Protein AF-A1SZ86-F1 (afdb_monomer)

pLDDT: mean 76.24, std 13.55, range [31.64, 93.25]

Mean predicted aligned error: 7.44 Å

Secondary structure (DSSP, 8-state):
--EEEEEEEETTTTEEEEE--GGGTT--HHHHHHHHHTS---HHHHHHHHHHHT-S-EEEEEEEESSHHHHHHHHHHHHHTTPEE--S-----------

Radius of gyration: 13.32 Å; Cα contacts (8 Å, |Δi|>4): 126; chains: 1; bounding box: 35×26×30 Å

Structure (mmCIF, N/CA/C/O backbone):
data_AF-A1SZ86-F1
#
_entry.id   AF-A1SZ86-F1
#
loop_
_atom_site.group_PDB
_atom_site.id
_atom_site.type_symbol
_atom_site.label_atom_id
_atom_site.label_alt_id
_atom_site.label_comp_id
_atom_site.label_asym_id
_atom_site.label_entity_id
_atom_site.label_seq_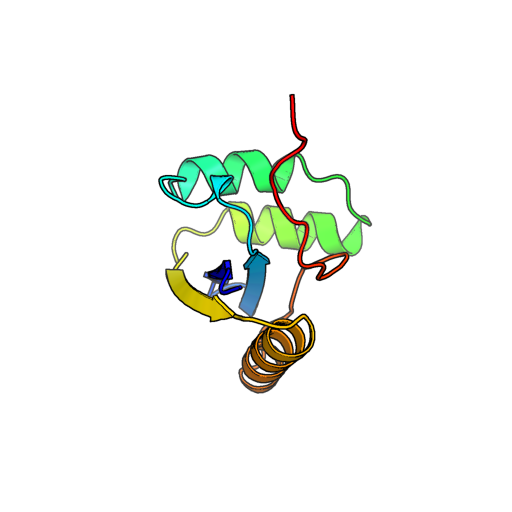id
_atom_site.pdbx_PDB_ins_code
_atom_site.Cartn_x
_atom_site.Cartn_y
_atom_site.Cartn_z
_atom_site.occupancy
_atom_site.B_iso_or_equiv
_atom_site.auth_seq_id
_atom_site.auth_comp_id
_atom_site.auth_asym_id
_atom_site.auth_atom_id
_atom_site.pdbx_PDB_model_num
ATOM 1 N N . MET A 1 1 ? 13.338 -4.975 -16.743 1.00 70.44 1 MET A N 1
ATOM 2 C CA . MET A 1 1 ? 13.848 -4.121 -15.648 1.00 70.44 1 MET A CA 1
ATOM 3 C C . MET A 1 1 ? 12.918 -4.370 -14.483 1.00 70.44 1 MET A C 1
ATOM 5 O O . MET A 1 1 ? 11.732 -4.138 -14.661 1.00 70.44 1 MET A O 1
ATOM 9 N N . GLU A 1 2 ? 13.419 -4.923 -13.381 1.00 79.94 2 GLU A N 1
ATOM 10 C CA . GLU A 1 2 ? 12.600 -5.175 -12.189 1.00 79.94 2 GLU A CA 1
ATOM 11 C C . GLU A 1 2 ? 12.535 -3.910 -11.327 1.00 79.94 2 GLU A C 1
ATOM 13 O O . GLU A 1 2 ? 13.534 -3.205 -11.170 1.00 79.94 2 GLU A O 1
ATOM 18 N N . TYR A 1 3 ? 11.364 -3.636 -10.767 1.00 79.62 3 TYR A N 1
ATOM 19 C CA . TYR A 1 3 ? 11.097 -2.557 -9.830 1.00 79.62 3 TYR A CA 1
ATOM 20 C C . TYR A 1 3 ? 10.685 -3.174 -8.501 1.00 79.62 3 TYR A C 1
ATOM 22 O O . TYR A 1 3 ? 9.797 -4.026 -8.465 1.00 79.62 3 TYR A O 1
ATOM 30 N N . ASN A 1 4 ? 11.302 -2.730 -7.410 1.00 82.50 4 ASN A N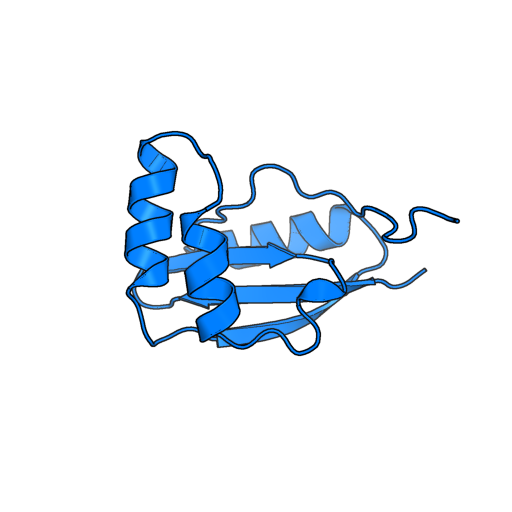 1
ATOM 31 C CA . ASN A 1 4 ? 10.810 -3.058 -6.079 1.00 82.50 4 ASN A CA 1
ATOM 32 C C . ASN A 1 4 ? 9.389 -2.497 -5.929 1.00 82.50 4 ASN A C 1
ATOM 34 O O . ASN A 1 4 ? 9.103 -1.379 -6.368 1.00 82.50 4 ASN A O 1
ATOM 38 N N . VAL A 1 5 ? 8.501 -3.287 -5.337 1.00 84.69 5 VAL A N 1
ATOM 39 C CA . VAL A 1 5 ? 7.145 -2.876 -4.980 1.00 84.69 5 VAL A CA 1
ATOM 40 C C . VAL A 1 5 ? 6.978 -2.970 -3.471 1.00 84.69 5 VAL A C 1
ATOM 42 O O . VAL A 1 5 ? 7.478 -3.896 -2.835 1.00 84.69 5 VAL A O 1
ATOM 45 N N . TRP A 1 6 ? 6.257 -2.006 -2.919 1.00 83.44 6 TRP A N 1
ATOM 46 C CA . TRP A 1 6 ? 5.853 -1.939 -1.526 1.00 83.44 6 TRP A CA 1
ATOM 47 C C . TRP A 1 6 ? 4.335 -1.914 -1.480 1.00 83.44 6 TRP A C 1
ATOM 49 O O . TRP A 1 6 ? 3.700 -1.062 -2.107 1.00 83.44 6 TRP A O 1
ATOM 59 N N . VAL A 1 7 ? 3.758 -2.844 -0.735 1.00 87.00 7 VAL A N 1
ATOM 60 C CA . VAL A 1 7 ? 2.332 -2.903 -0.449 1.00 87.00 7 VAL A CA 1
ATOM 61 C C . VAL A 1 7 ? 2.168 -2.607 1.027 1.00 87.00 7 VAL A C 1
ATOM 63 O O . VAL A 1 7 ? 2.551 -3.399 1.882 1.00 87.00 7 VAL A O 1
ATOM 66 N N . LEU A 1 8 ? 1.623 -1.437 1.323 1.00 84.38 8 LEU A N 1
ATOM 67 C CA . LEU A 1 8 ? 1.222 -1.079 2.668 1.00 84.38 8 LEU A CA 1
ATOM 68 C C . LEU A 1 8 ? -0.246 -1.439 2.858 1.00 84.38 8 LEU A C 1
ATOM 70 O O . LEU A 1 8 ? -1.076 -1.080 2.024 1.00 84.38 8 LEU A O 1
ATOM 74 N N . GLN A 1 9 ? -0.580 -2.079 3.970 1.00 87.81 9 GLN A N 1
ATOM 75 C CA . GLN A 1 9 ? -1.956 -2.448 4.290 1.00 87.81 9 GLN A CA 1
ATOM 76 C C . GLN A 1 9 ? -2.256 -2.270 5.782 1.00 87.81 9 GLN A C 1
ATOM 78 O O . GLN A 1 9 ? -1.383 -2.481 6.625 1.00 87.81 9 GLN A O 1
ATOM 83 N N . SER A 1 10 ? -3.501 -1.910 6.091 1.00 87.44 10 SER A N 1
ATOM 84 C CA . SER A 1 10 ? -4.059 -1.915 7.449 1.00 87.44 10 SER A CA 1
ATOM 85 C C . SER A 1 10 ? -5.209 -2.916 7.499 1.00 87.44 10 SER A C 1
ATOM 87 O O . SER A 1 10 ? -6.129 -2.876 6.675 1.00 87.44 10 SER A O 1
ATOM 89 N N . ALA A 1 11 ? -5.143 -3.858 8.440 1.00 87.38 11 ALA A N 1
ATOM 90 C CA . ALA A 1 11 ? -6.172 -4.878 8.611 1.00 87.38 11 ALA A CA 1
ATOM 91 C C . ALA A 1 11 ? -7.466 -4.293 9.199 1.00 87.38 11 ALA A C 1
ATOM 93 O O . ALA A 1 11 ? -8.546 -4.810 8.902 1.00 87.38 11 ALA A O 1
ATOM 94 N N . THR A 1 12 ? -7.343 -3.218 9.978 1.00 87.62 12 THR A N 1
ATOM 95 C CA . THR A 1 12 ? -8.419 -2.523 10.688 1.00 87.62 12 THR A CA 1
ATOM 96 C C . THR A 1 12 ? -9.290 -1.726 9.728 1.00 87.62 12 THR A C 1
ATOM 98 O O . THR A 1 12 ? -10.502 -1.914 9.700 1.00 87.62 12 THR A O 1
ATOM 101 N N . THR A 1 13 ? -8.689 -0.888 8.879 1.00 86.00 13 THR A N 1
ATOM 102 C CA . THR A 1 13 ? -9.440 -0.113 7.875 1.00 86.00 13 THR A CA 1
ATOM 103 C C . THR A 1 13 ? -9.730 -0.910 6.609 1.00 86.00 13 THR A C 1
ATOM 105 O O . THR A 1 13 ? -10.479 -0.439 5.757 1.00 86.00 13 THR A O 1
ATOM 108 N N . LYS A 1 14 ? -9.135 -2.103 6.457 1.00 89.88 14 LYS A N 1
ATOM 109 C CA . LYS A 1 14 ? -9.179 -2.897 5.219 1.00 89.88 14 LYS A CA 1
ATOM 110 C C . LYS A 1 14 ? -8.766 -2.058 4.009 1.00 89.88 14 LYS A C 1
ATOM 112 O O . LYS A 1 14 ? -9.366 -2.146 2.943 1.00 89.88 14 LYS A O 1
ATOM 117 N N . THR A 1 15 ? -7.732 -1.235 4.153 1.00 87.12 15 THR A N 1
ATOM 118 C CA . THR A 1 15 ? -7.202 -0.402 3.065 1.00 87.12 15 THR A CA 1
ATOM 119 C C . THR A 1 15 ? -5.778 -0.804 2.718 1.00 87.12 15 THR A C 1
ATOM 121 O O . THR A 1 15 ? -5.027 -1.291 3.566 1.00 87.12 15 THR A O 1
ATOM 124 N N . CYS A 1 16 ? -5.397 -0.618 1.455 1.00 87.88 16 CYS A N 1
ATOM 125 C CA . CYS A 1 16 ? -4.030 -0.836 1.011 1.00 87.88 16 CYS A CA 1
ATOM 126 C C . CYS A 1 16 ? -3.548 0.229 0.020 1.00 87.88 16 CYS A C 1
ATOM 128 O O . CYS A 1 16 ? -4.328 0.862 -0.701 1.00 87.88 16 CYS A O 1
ATOM 130 N N . PHE A 1 17 ? -2.231 0.388 -0.036 1.00 84.56 17 PHE A N 1
ATOM 131 C CA . PHE A 1 17 ? -1.528 1.289 -0.929 1.00 84.56 17 PHE A CA 1
ATOM 132 C C . PHE A 1 17 ? -0.327 0.580 -1.556 1.00 84.56 17 PHE A C 1
ATOM 134 O O . PHE A 1 17 ? 0.512 0.031 -0.849 1.00 84.56 17 PHE A O 1
ATOM 141 N N . ILE A 1 18 ? -0.242 0.604 -2.883 1.00 86.31 18 ILE A N 1
ATOM 142 C CA . ILE A 1 18 ? 0.801 -0.078 -3.660 1.00 86.31 18 ILE A CA 1
ATOM 143 C C . ILE A 1 18 ? 1.728 0.968 -4.279 1.00 86.31 18 ILE A C 1
ATOM 145 O O . ILE A 1 18 ? 1.268 1.897 -4.939 1.00 86.31 18 ILE A O 1
ATOM 149 N N . SER A 1 19 ? 3.035 0.843 -4.104 1.00 79.81 19 SER A N 1
ATOM 150 C CA . SER A 1 19 ? 4.012 1.795 -4.639 1.00 79.81 19 SER A CA 1
ATOM 151 C C . SER A 1 19 ? 5.210 1.075 -5.225 1.00 79.81 19 SER A C 1
ATOM 153 O O . SER A 1 19 ? 5.612 0.043 -4.709 1.00 79.81 19 SER A O 1
ATOM 155 N N . THR A 1 20 ? 5.817 1.644 -6.263 1.00 76.56 20 THR A N 1
ATOM 156 C CA . THR A 1 20 ? 7.098 1.178 -6.825 1.00 76.56 20 THR A CA 1
ATOM 157 C C . THR A 1 20 ? 8.212 2.212 -6.679 1.00 76.56 20 THR A C 1
ATOM 159 O O . THR A 1 20 ? 9.216 2.165 -7.389 1.00 76.56 20 THR A O 1
ATOM 162 N N . HIS A 1 21 ? 8.019 3.215 -5.819 1.00 65.06 21 HIS A N 1
ATOM 163 C CA . HIS A 1 21 ? 8.995 4.281 -5.618 1.00 65.06 21 HIS A CA 1
ATOM 164 C C . HIS A 1 21 ? 10.065 3.888 -4.594 1.00 65.06 21 HIS A C 1
ATOM 166 O O . HIS A 1 21 ? 9.745 3.544 -3.462 1.00 65.06 21 HIS A O 1
ATOM 172 N N . VAL A 1 22 ? 11.335 4.072 -4.975 1.00 54.31 22 VAL A N 1
ATOM 173 C CA . VAL A 1 22 ? 12.535 3.862 -4.137 1.00 54.31 22 VAL A CA 1
ATOM 174 C C . VAL A 1 22 ? 12.481 4.646 -2.821 1.00 54.31 22 VAL A C 1
ATOM 176 O O . VAL A 1 22 ? 13.070 4.241 -1.833 1.00 54.31 22 VAL A O 1
ATOM 179 N N . SER A 1 23 ? 11.718 5.741 -2.764 1.00 54.34 23 SER A N 1
ATOM 180 C CA . SER A 1 23 ? 11.533 6.551 -1.554 1.00 54.34 23 SER A CA 1
ATOM 181 C C . SER A 1 23 ? 10.829 5.824 -0.401 1.00 54.34 23 SER A C 1
ATOM 183 O O . SER A 1 23 ? 10.783 6.367 0.695 1.00 54.34 23 SER A O 1
ATOM 185 N N . PHE A 1 24 ? 10.277 4.627 -0.633 1.00 57.66 24 PHE A N 1
ATOM 186 C CA . PHE A 1 24 ? 9.766 3.751 0.426 1.00 57.66 24 PHE A CA 1
ATOM 187 C C . PHE A 1 24 ? 10.843 2.831 1.020 1.00 57.66 24 PHE A C 1
ATOM 189 O O . PHE A 1 24 ? 10.661 2.295 2.112 1.00 57.66 24 PHE A O 1
ATOM 196 N N . GLU A 1 25 ? 11.980 2.671 0.342 1.00 50.44 25 GLU A N 1
ATOM 197 C CA . GLU A 1 25 ? 13.144 1.959 0.857 1.00 50.44 25 GLU A CA 1
ATOM 198 C C . GLU A 1 25 ? 13.755 2.777 2.006 1.00 50.44 25 GLU A C 1
ATOM 200 O O . GLU A 1 25 ? 14.345 3.834 1.797 1.00 50.44 25 GLU A O 1
ATOM 205 N N . GLY A 1 26 ? 13.525 2.338 3.246 1.00 56.25 26 GLY A N 1
ATOM 206 C CA . GLY A 1 26 ? 13.913 3.075 4.456 1.00 56.25 26 GLY A CA 1
ATOM 207 C C . GLY A 1 26 ? 12.859 4.054 4.994 1.00 56.25 26 GLY A C 1
ATOM 208 O O . GLY A 1 26 ? 13.103 4.705 6.011 1.00 56.25 26 GLY A O 1
ATOM 209 N N . MET A 1 27 ? 11.675 4.148 4.377 1.00 63.66 27 MET A N 1
ATOM 210 C CA . MET A 1 27 ? 10.565 4.933 4.927 1.00 63.66 27 MET A CA 1
ATOM 211 C C . MET A 1 27 ? 9.946 4.192 6.114 1.00 63.66 27 MET A C 1
ATOM 213 O O . MET A 1 27 ? 9.479 3.061 5.992 1.00 63.66 27 MET A O 1
ATOM 217 N N . THR A 1 28 ? 9.930 4.829 7.282 1.00 69.00 28 THR A N 1
ATOM 218 C CA . THR A 1 28 ? 9.263 4.273 8.464 1.00 69.00 28 THR A CA 1
ATOM 219 C C . THR A 1 28 ? 7.743 4.395 8.327 1.00 69.00 28 THR A C 1
ATOM 221 O O . THR A 1 28 ? 7.249 5.299 7.648 1.00 69.00 28 THR A O 1
ATOM 224 N N . ILE A 1 29 ? 6.982 3.543 9.029 1.00 70.56 29 ILE A N 1
ATOM 225 C CA . ILE A 1 29 ? 5.512 3.671 9.146 1.00 70.56 29 ILE A CA 1
ATOM 226 C C . ILE A 1 29 ? 5.132 5.114 9.528 1.00 70.56 29 ILE A C 1
ATOM 228 O O . ILE A 1 29 ? 4.202 5.684 8.965 1.00 70.56 29 ILE A O 1
ATOM 232 N N . ALA A 1 30 ? 5.895 5.742 10.430 1.00 71.38 30 ALA A N 1
ATOM 233 C CA . ALA A 1 30 ? 5.690 7.127 10.851 1.00 71.38 30 ALA A CA 1
ATOM 234 C C . ALA A 1 30 ? 5.893 8.148 9.716 1.00 71.38 30 ALA A C 1
ATOM 236 O O . ALA A 1 30 ? 5.078 9.056 9.554 1.00 71.38 30 ALA A O 1
ATOM 237 N N . GLY A 1 31 ? 6.948 7.992 8.906 1.00 72.62 31 GLY A N 1
ATOM 238 C CA . GLY A 1 31 ? 7.179 8.844 7.736 1.00 72.62 31 GLY A CA 1
ATOM 239 C C . GLY A 1 31 ? 6.046 8.725 6.722 1.00 72.62 31 GLY A C 1
ATOM 240 O O . GLY A 1 31 ? 5.540 9.730 6.230 1.00 72.62 31 GLY A O 1
ATOM 241 N N . PHE A 1 32 ? 5.578 7.501 6.483 1.00 71.38 32 PHE A N 1
ATOM 242 C CA . PHE A 1 32 ? 4.445 7.259 5.604 1.00 71.38 32 PHE A CA 1
ATOM 243 C C . PHE A 1 32 ? 3.143 7.892 6.121 1.00 71.38 32 PHE A C 1
ATOM 245 O O . PHE A 1 32 ? 2.451 8.570 5.364 1.00 71.38 32 PHE A O 1
ATOM 252 N N . LYS A 1 33 ? 2.813 7.705 7.406 1.00 72.00 33 LYS A N 1
ATOM 253 C CA . LYS A 1 33 ? 1.621 8.297 8.043 1.00 72.00 33 LYS A CA 1
ATOM 254 C C . LYS A 1 33 ? 1.597 9.820 7.937 1.00 72.00 33 LYS A C 1
ATOM 256 O O . LYS A 1 33 ? 0.534 10.408 7.768 1.00 72.00 33 LYS A O 1
ATOM 261 N N . ARG A 1 34 ? 2.760 10.462 8.033 1.00 73.00 34 ARG A N 1
ATOM 262 C CA . ARG A 1 34 ? 2.877 11.908 7.836 1.00 73.00 34 ARG A CA 1
ATOM 263 C C . ARG A 1 34 ? 2.635 12.282 6.377 1.00 73.00 34 ARG A C 1
ATOM 265 O O . ARG A 1 34 ? 1.864 13.191 6.094 1.00 73.00 34 ARG A O 1
ATOM 272 N N . ASP A 1 35 ? 3.273 11.574 5.453 1.00 72.19 35 ASP A N 1
ATOM 273 C CA . ASP A 1 35 ? 3.207 11.916 4.035 1.00 72.19 35 ASP A CA 1
ATOM 274 C C . ASP A 1 35 ? 1.815 11.642 3.443 1.00 72.19 35 ASP A C 1
ATOM 276 O O . ASP A 1 35 ? 1.317 12.463 2.674 1.00 72.19 35 ASP A O 1
ATOM 280 N N . ILE A 1 36 ? 1.134 10.561 3.838 1.00 69.50 36 ILE A N 1
ATOM 281 C CA . ILE A 1 36 ? -0.203 10.219 3.326 1.00 69.50 36 ILE A CA 1
ATOM 282 C C . ILE A 1 36 ? -1.252 11.294 3.655 1.00 69.50 36 ILE A C 1
ATOM 284 O O . ILE A 1 36 ? -2.130 11.559 2.836 1.00 69.50 36 ILE A O 1
ATOM 288 N N . GLN A 1 37 ? -1.130 11.970 4.803 1.00 67.38 37 GLN A N 1
ATOM 289 C CA . GLN A 1 37 ? -2.014 13.078 5.186 1.00 67.38 37 GLN A CA 1
ATOM 290 C C . GLN A 1 37 ? -1.876 14.282 4.245 1.00 67.38 37 GLN A C 1
ATOM 292 O O . GLN A 1 37 ? -2.831 15.028 4.049 1.00 67.38 37 GLN A O 1
ATOM 297 N N . THR A 1 38 ? -0.706 14.460 3.626 1.00 69.62 38 THR A N 1
ATOM 298 C CA . THR A 1 38 ? -0.436 15.571 2.698 1.00 69.62 38 THR A CA 1
ATOM 299 C C . THR A 1 38 ? -0.925 15.307 1.272 1.00 69.62 38 THR A C 1
ATOM 301 O O . THR A 1 38 ? -0.875 16.190 0.412 1.00 69.62 38 THR A O 1
ATOM 304 N N . TRP A 1 39 ? -1.394 14.091 0.977 1.00 72.19 39 TRP A N 1
ATOM 305 C CA . TRP A 1 39 ? -1.813 13.720 -0.368 1.00 72.19 39 TRP A CA 1
ATOM 306 C C . TRP A 1 39 ? -3.195 14.273 -0.688 1.00 72.19 39 TRP A C 1
ATOM 308 O O . TRP A 1 39 ? -4.204 13.686 -0.323 1.00 72.19 39 TRP A O 1
ATOM 318 N N . ASN A 1 40 ? -3.241 15.350 -1.471 1.00 65.31 40 ASN A N 1
ATOM 319 C CA . ASN A 1 40 ? -4.504 15.928 -1.919 1.00 65.31 40 ASN A CA 1
ATOM 320 C C . ASN A 1 40 ? -5.338 14.903 -2.724 1.00 65.31 40 ASN A C 1
ATOM 322 O O . ASN A 1 40 ? -4.930 14.430 -3.800 1.00 65.31 40 ASN A O 1
ATOM 326 N N . ARG A 1 41 ? -6.498 14.530 -2.177 1.00 70.56 41 ARG A N 1
ATOM 327 C CA . ARG A 1 41 ? -7.410 13.494 -2.679 1.00 70.56 41 ARG A CA 1
ATOM 328 C C . ARG A 1 41 ? -8.853 13.995 -2.632 1.00 70.56 41 ARG A C 1
ATOM 330 O O . ARG A 1 41 ? -9.146 15.046 -2.073 1.00 70.56 41 ARG A O 1
ATOM 337 N N . LYS A 1 42 ? -9.761 13.253 -3.275 1.00 75.12 42 LYS A N 1
ATOM 338 C CA . LYS A 1 42 ? -11.196 13.540 -3.153 1.00 75.12 42 LYS A CA 1
ATOM 339 C C . LYS A 1 42 ? -11.619 13.396 -1.677 1.00 75.12 42 LYS A C 1
ATOM 341 O O . LYS A 1 42 ? -11.016 12.571 -0.989 1.00 75.12 42 LYS A O 1
ATOM 346 N N . PRO A 1 43 ? -12.615 14.161 -1.194 1.00 74.38 43 PRO A N 1
ATOM 347 C CA . PRO A 1 43 ? -12.982 14.184 0.226 1.00 74.38 43 PRO A CA 1
ATOM 348 C C . PRO A 1 43 ? -13.267 12.799 0.829 1.00 74.38 43 PRO A C 1
ATOM 350 O O . PRO A 1 43 ? -12.766 12.488 1.903 1.00 74.38 43 PRO A O 1
ATOM 353 N N . ASP A 1 44 ? -13.964 11.937 0.085 1.00 72.50 44 ASP A N 1
ATOM 354 C CA . ASP A 1 44 ? -14.288 10.554 0.463 1.00 72.50 44 ASP A CA 1
ATOM 355 C C . ASP A 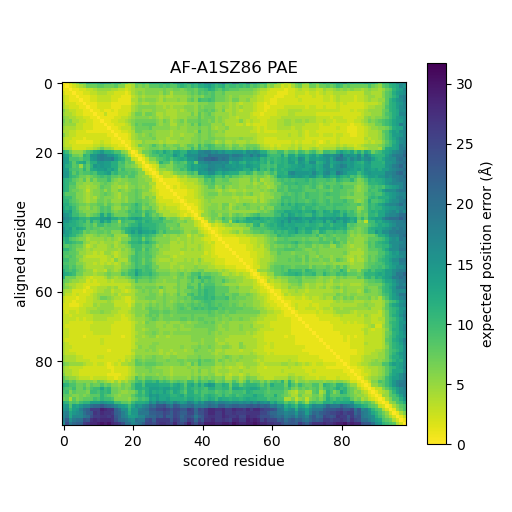1 44 ? -13.043 9.682 0.676 1.00 72.50 44 ASP A C 1
ATOM 357 O O . ASP A 1 44 ? -13.001 8.831 1.556 1.00 72.50 44 ASP A O 1
ATOM 361 N N . MET A 1 45 ? -11.995 9.911 -0.115 1.00 72.81 45 MET A N 1
ATOM 362 C CA . MET A 1 45 ? -10.720 9.214 0.033 1.00 72.81 45 MET A CA 1
ATOM 363 C C . MET A 1 45 ? -9.851 9.840 1.125 1.00 72.81 45 MET A C 1
ATOM 365 O O . MET A 1 45 ? -9.043 9.140 1.723 1.00 72.81 45 MET A O 1
ATOM 369 N N . GLN A 1 46 ? -9.980 11.142 1.388 1.00 75.19 46 GLN A N 1
ATOM 370 C CA . GLN A 1 46 ? -9.196 11.823 2.420 1.00 75.19 46 GLN A CA 1
ATOM 371 C C . GLN A 1 46 ? -9.573 11.339 3.823 1.00 75.19 46 GLN A C 1
ATOM 373 O O . GLN A 1 46 ? -8.684 11.116 4.643 1.0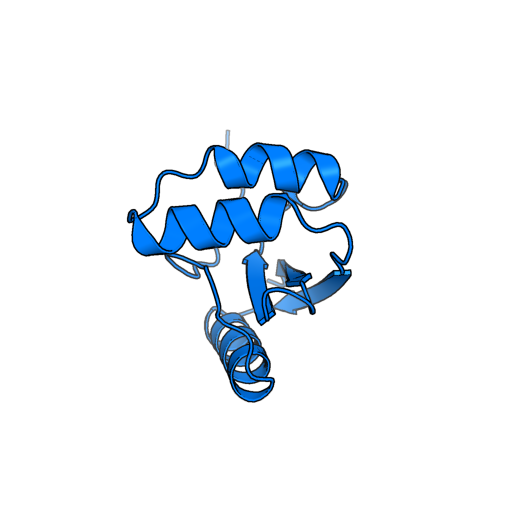0 75.19 46 GLN A O 1
ATOM 378 N N . GLU A 1 47 ? -10.864 11.130 4.089 1.00 78.56 47 GLU A N 1
ATOM 379 C CA . GLU A 1 47 ? -11.334 10.556 5.356 1.00 78.56 47 GLU A CA 1
ATOM 380 C C . GLU A 1 47 ? -10.739 9.164 5.596 1.00 78.56 47 GLU A C 1
ATOM 382 O O . GLU A 1 47 ? -10.210 8.894 6.673 1.00 78.56 47 GLU A O 1
ATOM 387 N N . GLU A 1 48 ? -10.723 8.311 4.571 1.00 75.69 48 GLU A N 1
ATOM 388 C CA . GLU A 1 48 ? -10.126 6.975 4.653 1.00 75.69 48 GLU A CA 1
ATOM 389 C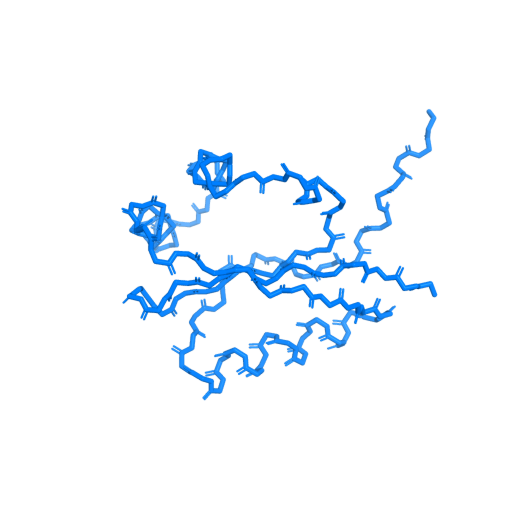 C . GLU A 1 48 ? -8.608 7.011 4.842 1.00 75.69 48 GLU A C 1
ATOM 391 O O . GLU A 1 48 ? -8.060 6.208 5.594 1.00 75.69 48 GLU A O 1
ATOM 396 N N . LEU A 1 49 ? -7.914 7.947 4.190 1.00 74.94 49 LEU A N 1
ATOM 397 C CA . LEU A 1 49 ? -6.469 8.119 4.353 1.00 74.94 49 LEU A CA 1
ATOM 398 C C . LEU A 1 49 ? -6.122 8.628 5.754 1.00 74.94 49 LEU A C 1
ATOM 400 O O . LEU A 1 49 ? -5.136 8.177 6.331 1.00 74.94 49 LEU A O 1
ATOM 404 N N . ASN A 1 50 ? -6.941 9.516 6.321 1.00 78.19 50 ASN A N 1
ATOM 405 C CA . ASN A 1 50 ? -6.792 9.978 7.698 1.00 78.19 50 ASN A CA 1
ATOM 406 C C . ASN A 1 50 ? -7.066 8.841 8.693 1.00 78.19 50 ASN A C 1
ATOM 408 O O . ASN A 1 50 ? -6.285 8.641 9.623 1.00 78.19 50 ASN A O 1
ATOM 412 N N . ALA A 1 51 ? -8.133 8.065 8.469 1.00 79.69 51 ALA A N 1
ATOM 413 C CA . ALA A 1 51 ? -8.471 6.900 9.282 1.00 79.69 51 ALA A CA 1
ATOM 414 C C . ALA A 1 51 ? -7.358 5.851 9.243 1.00 79.69 51 ALA A C 1
ATOM 416 O O . ALA A 1 51 ? -6.980 5.318 10.284 1.00 79.69 51 ALA A O 1
ATOM 417 N N . MET A 1 52 ? -6.794 5.611 8.058 1.00 76.75 52 MET A N 1
ATOM 418 C CA . MET A 1 52 ? -5.629 4.763 7.854 1.00 76.75 52 MET A CA 1
ATOM 419 C C . MET A 1 52 ? -4.430 5.334 8.620 1.00 76.75 52 MET A C 1
ATOM 421 O O . MET A 1 52 ? -3.882 4.634 9.459 1.00 76.75 52 MET A O 1
ATOM 425 N N . ALA A 1 53 ? -4.060 6.607 8.435 1.00 74.19 53 ALA A N 1
ATOM 426 C CA . ALA A 1 53 ? -2.913 7.234 9.108 1.00 74.19 53 ALA A CA 1
ATOM 427 C C . ALA A 1 53 ? -2.961 7.160 10.648 1.00 74.19 53 ALA A C 1
ATOM 429 O O . ALA A 1 53 ? -1.909 7.148 11.291 1.00 74.19 53 ALA A O 1
ATOM 430 N N . ALA A 1 54 ? -4.159 7.092 11.232 1.00 79.19 54 ALA A N 1
ATOM 431 C CA . ALA A 1 54 ? -4.368 6.945 12.669 1.00 79.19 54 ALA A CA 1
ATOM 432 C C . ALA A 1 54 ? -4.146 5.515 13.201 1.00 79.19 54 ALA A C 1
ATOM 434 O O . ALA A 1 54 ? -4.019 5.350 14.410 1.00 79.19 54 ALA A O 1
ATOM 435 N N . GLN A 1 55 ? -4.092 4.490 12.343 1.00 80.12 55 GLN A N 1
ATOM 436 C CA . GLN A 1 55 ? -3.923 3.100 12.781 1.00 80.12 55 GLN A CA 1
ATOM 437 C C . GLN A 1 55 ? -2.472 2.758 13.109 1.00 80.12 55 GLN A C 1
ATOM 439 O O . GLN A 1 55 ? -1.555 3.301 12.508 1.00 80.12 55 GLN A O 1
ATOM 444 N N . ASP A 1 56 ? -2.237 1.802 14.002 1.00 78.25 56 ASP A N 1
ATOM 445 C CA . ASP A 1 56 ? -0.892 1.287 14.313 1.00 78.25 56 ASP A CA 1
ATOM 446 C C . ASP A 1 56 ? -0.638 -0.126 13.762 1.00 78.25 56 ASP A C 1
ATOM 448 O O . ASP A 1 56 ? 0.457 -0.662 13.898 1.00 78.25 56 ASP A O 1
ATOM 452 N N . ASP A 1 57 ? -1.618 -0.716 13.075 1.00 81.94 57 ASP A N 1
ATOM 453 C CA . ASP A 1 57 ? -1.595 -2.093 12.559 1.00 81.94 57 ASP A CA 1
ATOM 454 C C . ASP A 1 57 ? -0.997 -2.222 11.146 1.00 81.94 57 ASP A C 1
ATOM 456 O O . ASP A 1 57 ? -1.282 -3.162 10.399 1.00 81.94 57 ASP A O 1
ATOM 460 N N . PHE A 1 58 ? -0.179 -1.250 10.758 1.00 78.12 58 PHE A N 1
ATOM 461 C CA . PHE A 1 58 ? 0.396 -1.189 9.429 1.00 78.12 58 PHE A CA 1
ATOM 462 C C . PHE A 1 58 ? 1.405 -2.306 9.185 1.00 78.12 58 PHE A C 1
ATOM 464 O O . PHE A 1 58 ? 2.378 -2.460 9.923 1.00 78.12 58 PHE A O 1
ATOM 471 N N . THR A 1 59 ? 1.215 -3.028 8.082 1.00 82.44 59 THR A N 1
ATOM 472 C CA . THR A 1 59 ? 2.168 -4.033 7.597 1.00 82.44 59 THR A CA 1
ATOM 473 C C . THR A 1 59 ? 2.659 -3.678 6.201 1.00 82.44 59 THR A C 1
ATOM 475 O O . THR A 1 59 ? 1.913 -3.124 5.389 1.00 82.44 59 THR A O 1
ATOM 478 N N . PHE A 1 60 ? 3.930 -3.986 5.944 1.00 79.81 60 PHE A N 1
ATOM 479 C CA . PHE A 1 60 ? 4.569 -3.825 4.645 1.00 79.81 60 PHE A CA 1
ATOM 480 C C . PHE A 1 60 ? 4.875 -5.194 4.053 1.00 79.81 60 PHE A C 1
ATOM 482 O O . PHE A 1 60 ? 5.630 -5.963 4.644 1.00 79.81 60 PHE A O 1
ATOM 489 N N . ASP A 1 61 ? 4.356 -5.442 2.859 1.00 84.38 61 ASP A N 1
ATOM 490 C CA . ASP A 1 61 ? 4.813 -6.525 2.000 1.00 84.38 61 ASP A CA 1
ATOM 491 C C . ASP A 1 61 ? 5.695 -5.932 0.898 1.00 84.38 61 ASP A C 1
ATOM 493 O O . ASP A 1 61 ? 5.334 -4.944 0.250 1.00 84.38 61 ASP A O 1
ATOM 497 N N . THR A 1 62 ? 6.871 -6.519 0.690 1.00 82.56 62 THR A N 1
ATOM 498 C CA . THR A 1 62 ? 7.781 -6.131 -0.390 1.00 82.56 62 THR A CA 1
ATOM 499 C C . THR A 1 62 ? 7.831 -7.211 -1.458 1.00 82.56 62 THR A C 1
ATOM 501 O O . THR A 1 62 ? 7.658 -8.400 -1.197 1.00 82.56 62 THR A O 1
ATOM 504 N N . GLY A 1 63 ? 8.057 -6.791 -2.695 1.00 85.88 63 GLY A N 1
ATOM 505 C CA . GLY A 1 63 ? 8.192 -7.699 -3.822 1.00 85.88 63 GLY A CA 1
ATOM 506 C C . GLY A 1 63 ? 8.901 -7.032 -4.983 1.00 85.88 63 GLY A C 1
ATOM 507 O O . GLY A 1 63 ? 9.468 -5.945 -4.850 1.00 85.88 63 GLY A O 1
ATOM 508 N N . LYS A 1 64 ? 8.821 -7.667 -6.147 1.00 87.06 64 LYS A N 1
ATOM 509 C CA . LYS A 1 64 ? 9.318 -7.106 -7.397 1.00 87.06 64 LYS A CA 1
ATOM 510 C C . LYS A 1 64 ? 8.279 -7.250 -8.493 1.00 87.06 64 LYS A C 1
ATOM 512 O O . LYS A 1 64 ? 7.576 -8.253 -8.545 1.00 87.06 64 LYS A O 1
ATOM 517 N N . VAL A 1 65 ? 8.221 -6.255 -9.365 1.00 86.56 65 VAL A N 1
ATOM 518 C CA . VAL A 1 65 ? 7.378 -6.239 -10.561 1.00 86.56 65 VAL A CA 1
ATOM 519 C C . VAL A 1 65 ? 8.202 -5.808 -11.762 1.00 86.56 65 VAL A C 1
ATOM 521 O O . VAL A 1 65 ? 9.147 -5.031 -11.634 1.00 86.56 65 VAL A O 1
ATOM 524 N N . SER A 1 66 ? 7.846 -6.286 -12.943 1.00 85.06 66 SER A N 1
ATOM 525 C CA . SER A 1 66 ? 8.464 -5.863 -14.198 1.00 85.06 66 SER A CA 1
ATOM 526 C C . SER A 1 66 ? 7.516 -5.020 -15.042 1.00 85.06 66 SER A C 1
ATOM 528 O O . SER A 1 66 ? 7.982 -4.209 -15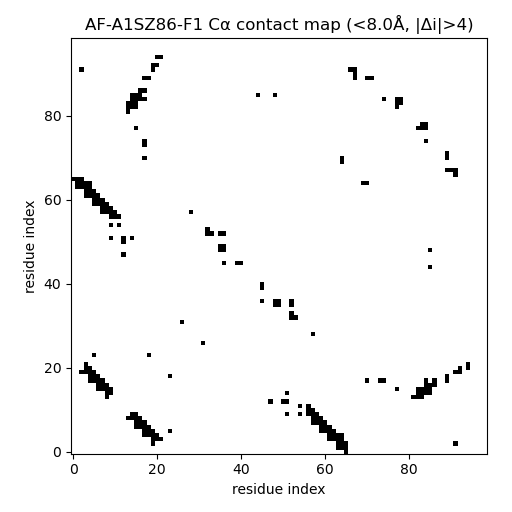.851 1.00 85.06 66 SER A O 1
ATOM 530 N N . HIS A 1 67 ? 6.203 -5.207 -14.891 1.00 84.81 67 HIS A N 1
ATOM 531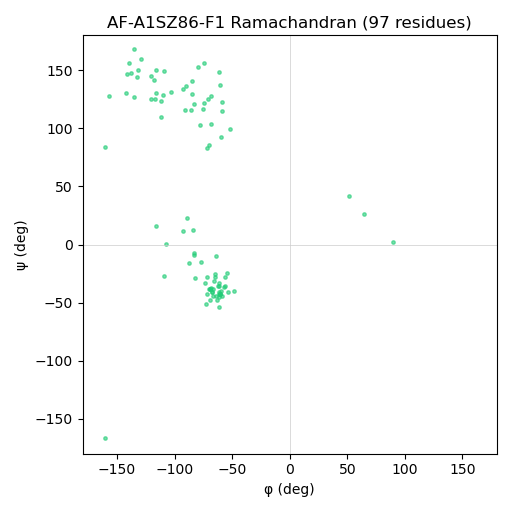 C CA . HIS A 1 67 ? 5.169 -4.622 -15.741 1.00 84.81 67 HIS A CA 1
ATOM 532 C C . HIS A 1 67 ? 4.080 -3.928 -14.916 1.00 84.81 67 HIS A C 1
ATOM 534 O O . HIS A 1 67 ? 3.936 -4.138 -13.714 1.00 84.81 67 HIS A O 1
ATOM 540 N N . VAL A 1 68 ? 3.336 -3.028 -15.567 1.00 83.06 68 VAL A N 1
ATOM 541 C CA . VAL A 1 68 ? 2.200 -2.347 -14.924 1.00 83.06 68 VAL A CA 1
ATOM 542 C C . VAL A 1 68 ? 1.096 -3.357 -14.597 1.00 83.06 68 VAL A C 1
ATOM 544 O O . VAL A 1 68 ? 0.432 -3.207 -13.576 1.00 83.06 68 VAL A O 1
ATOM 547 N N . ASP A 1 69 ? 0.957 -4.403 -15.410 1.00 87.19 69 ASP A N 1
ATOM 548 C CA . ASP A 1 69 ? -0.015 -5.477 -15.200 1.00 87.19 69 ASP A CA 1
ATOM 549 C C . ASP A 1 69 ? 0.237 -6.221 -13.884 1.00 87.19 69 ASP A C 1
ATOM 551 O O . ASP A 1 69 ? -0.702 -6.401 -13.117 1.00 87.19 69 ASP A O 1
ATOM 555 N N . ASP A 1 70 ? 1.495 -6.490 -13.521 1.00 88.44 70 ASP A N 1
ATOM 556 C CA . ASP A 1 70 ? 1.843 -7.087 -12.222 1.00 88.44 70 ASP A CA 1
ATOM 557 C C . ASP A 1 70 ? 1.313 -6.246 -11.041 1.00 88.44 70 ASP A C 1
ATOM 559 O O . ASP A 1 70 ? 0.890 -6.766 -10.009 1.00 88.44 70 ASP A O 1
ATOM 563 N N . LEU A 1 71 ? 1.304 -4.913 -11.172 1.00 87.12 71 LEU A N 1
ATOM 564 C CA . LEU A 1 71 ? 0.757 -4.028 -10.141 1.00 87.12 71 LEU A CA 1
ATOM 565 C C . LEU A 1 71 ? -0.772 -4.066 -10.093 1.00 87.12 71 LEU A C 1
ATOM 567 O O . LEU A 1 71 ? -1.354 -3.907 -9.015 1.00 87.12 71 LEU A O 1
ATOM 571 N N . HIS A 1 72 ? -1.422 -4.263 -11.240 1.00 88.19 72 HIS A N 1
ATOM 572 C CA . HIS A 1 72 ? -2.859 -4.500 -11.300 1.00 88.19 72 HIS A CA 1
ATOM 573 C C . HIS A 1 72 ? -3.221 -5.848 -10.675 1.00 88.19 72 HIS A C 1
ATOM 575 O O . HIS A 1 72 ? -4.146 -5.891 -9.870 1.00 88.19 72 HIS A O 1
ATOM 581 N N . GLU A 1 73 ? -2.437 -6.897 -10.918 1.00 91.75 73 GLU A N 1
ATOM 582 C CA . GLU A 1 73 ? -2.613 -8.201 -10.275 1.00 91.75 73 GLU A CA 1
ATOM 583 C C . GLU A 1 73 ? -2.466 -8.115 -8.751 1.00 91.75 73 GLU A C 1
ATOM 585 O O . GLU A 1 73 ? -3.280 -8.671 -8.010 1.00 91.75 73 GLU A O 1
ATOM 590 N N . ILE A 1 74 ? -1.476 -7.364 -8.249 1.00 90.56 74 ILE A N 1
ATOM 591 C CA . ILE A 1 74 ? -1.338 -7.103 -6.808 1.00 90.56 74 ILE A CA 1
ATOM 592 C C . ILE A 1 74 ? -2.575 -6.363 -6.281 1.00 90.56 74 ILE A C 1
ATOM 594 O O . ILE A 1 74 ? -3.116 -6.737 -5.239 1.00 90.56 74 ILE A O 1
ATOM 598 N N . ALA A 1 75 ? -3.056 -5.340 -6.994 1.00 90.56 75 ALA A N 1
ATOM 599 C CA . ALA A 1 75 ? -4.263 -4.613 -6.609 1.00 90.56 75 ALA A CA 1
ATOM 600 C C . ALA A 1 75 ? -5.498 -5.524 -6.572 1.00 90.56 75 ALA A C 1
ATOM 602 O O . ALA A 1 75 ? -6.276 -5.455 -5.620 1.00 90.56 75 ALA A O 1
ATOM 603 N N . ASP A 1 76 ? -5.661 -6.405 -7.554 1.00 92.50 76 ASP A N 1
ATOM 604 C CA . ASP A 1 76 ? -6.782 -7.340 -7.630 1.00 92.50 76 ASP A CA 1
ATOM 605 C C . ASP A 1 76 ? -6.711 -8.412 -6.544 1.00 92.50 76 ASP A C 1
ATOM 607 O O . ASP A 1 76 ? -7.721 -8.705 -5.907 1.00 92.50 76 ASP A O 1
ATOM 611 N N . LYS A 1 77 ? -5.513 -8.908 -6.223 1.00 92.62 77 LYS A N 1
ATOM 612 C CA . LYS A 1 77 ? -5.287 -9.804 -5.081 1.00 92.62 77 LYS A CA 1
ATOM 613 C C . LYS A 1 77 ? -5.625 -9.141 -3.744 1.00 92.62 77 LYS A C 1
ATOM 615 O O . LYS A 1 77 ? -6.110 -9.796 -2.824 1.00 92.62 77 LYS A O 1
ATOM 620 N N . MET A 1 78 ? -5.368 -7.843 -3.604 1.00 91.69 78 MET A N 1
ATOM 621 C CA . MET A 1 78 ? -5.761 -7.104 -2.404 1.00 91.69 78 MET A CA 1
ATOM 622 C C . MET A 1 78 ? -7.275 -6.901 -2.346 1.00 91.69 78 MET A C 1
ATOM 624 O O . MET A 1 78 ? -7.892 -7.157 -1.310 1.00 91.69 78 MET A O 1
ATOM 628 N N . ARG A 1 79 ? -7.902 -6.556 -3.474 1.00 91.56 79 ARG A N 1
ATOM 629 C CA . ARG A 1 79 ? -9.366 -6.465 -3.584 1.00 91.56 79 ARG A CA 1
ATOM 630 C C . ARG A 1 79 ? -10.048 -7.795 -3.283 1.00 91.56 79 ARG A C 1
ATOM 632 O O . ARG A 1 79 ? -11.041 -7.804 -2.563 1.00 91.56 79 ARG A O 1
ATOM 639 N N . SER A 1 80 ? -9.498 -8.922 -3.742 1.00 93.25 80 SER A N 1
ATOM 640 C CA . SER A 1 80 ? -10.042 -10.257 -3.453 1.00 93.25 80 SER A CA 1
ATOM 641 C C . SER A 1 80 ? -9.963 -10.613 -1.965 1.00 93.25 80 SER A C 1
ATOM 643 O O . SER A 1 80 ? -10.779 -11.380 -1.464 1.00 93.25 80 SER A O 1
ATOM 645 N N . LYS A 1 81 ? -9.019 -10.014 -1.230 1.00 91.38 81 LYS A N 1
ATOM 646 C CA . LYS A 1 81 ? -8.921 -10.081 0.237 1.00 91.38 81 LYS A CA 1
ATOM 647 C C . LYS A 1 81 ? -9.802 -9.046 0.952 1.00 91.38 81 LYS A C 1
ATOM 649 O O . LYS A 1 81 ? -9.651 -8.845 2.155 1.00 91.38 81 LYS A O 1
ATOM 654 N N . SER A 1 82 ? -10.721 -8.401 0.232 1.00 91.88 82 SER A N 1
ATOM 655 C CA . SER A 1 82 ? -11.597 -7.330 0.725 1.00 91.88 82 SER A CA 1
ATOM 656 C C . SER A 1 82 ? -10.860 -6.060 1.159 1.00 91.88 82 SER A C 1
ATOM 658 O O . SER A 1 82 ? -11.373 -5.316 1.991 1.00 91.88 82 SER A O 1
ATOM 660 N N . TYR A 1 83 ? -9.669 -5.793 0.609 1.00 90.81 83 TYR A N 1
ATOM 661 C CA . TYR A 1 83 ? -8.991 -4.517 0.820 1.00 90.81 83 TYR A CA 1
ATOM 662 C C . TYR A 1 83 ? -9.389 -3.494 -0.244 1.00 90.81 83 TYR A C 1
ATOM 664 O O . TYR A 1 83 ? -9.395 -3.774 -1.446 1.00 90.81 83 TYR A O 1
ATOM 672 N N . ARG A 1 84 ? -9.646 -2.263 0.189 1.00 87.62 84 ARG A N 1
ATOM 673 C CA . ARG A 1 84 ? -9.821 -1.107 -0.684 1.00 87.62 84 ARG A CA 1
ATOM 674 C C . ARG A 1 84 ? -8.457 -0.530 -1.066 1.00 87.62 84 ARG A C 1
ATOM 676 O O . ARG A 1 84 ? -7.680 -0.105 -0.213 1.00 87.62 84 ARG A O 1
ATOM 683 N N . VAL A 1 85 ? -8.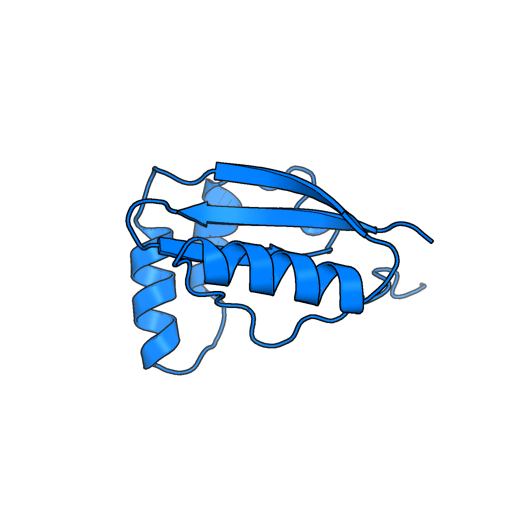174 -0.484 -2.366 1.00 87.75 85 VAL A N 1
ATOM 684 C CA . VAL A 1 85 ? -6.918 0.053 -2.917 1.00 87.75 85 VAL A CA 1
ATOM 685 C C . VAL A 1 85 ? -7.041 1.572 -3.088 1.00 87.75 85 VAL A C 1
ATOM 687 O O . VAL A 1 85 ? -7.838 2.032 -3.904 1.00 87.75 85 VAL A O 1
ATOM 690 N N . LEU A 1 86 ? -6.238 2.358 -2.362 1.00 83.19 86 LEU A N 1
ATOM 691 C CA . LEU A 1 86 ? -6.326 3.834 -2.330 1.00 83.19 86 LEU A CA 1
ATOM 692 C C . LEU A 1 86 ? -5.415 4.554 -3.352 1.00 83.19 86 LEU A C 1
ATOM 694 O O . LEU A 1 86 ? -5.200 5.772 -3.301 1.00 83.19 86 LEU A O 1
ATOM 698 N N . ASN A 1 87 ? -4.847 3.815 -4.302 1.00 79.81 87 ASN A N 1
ATOM 699 C CA . ASN A 1 87 ? -3.994 4.356 -5.357 1.00 79.81 87 ASN A CA 1
ATOM 700 C C . ASN A 1 87 ? -4.787 5.181 -6.385 1.00 79.81 87 ASN A C 1
ATOM 702 O O . ASN A 1 87 ? -5.685 4.665 -7.041 1.00 79.81 87 ASN A O 1
ATOM 706 N N . ARG A 1 88 ? -4.392 6.445 -6.619 1.00 65.12 88 ARG A N 1
ATOM 707 C CA . ARG A 1 88 ? -4.995 7.294 -7.674 1.00 65.12 88 ARG A CA 1
ATOM 708 C C . ARG A 1 88 ? -4.647 6.825 -9.087 1.00 65.12 88 ARG A C 1
ATOM 710 O O . ARG A 1 88 ? -5.460 6.949 -9.995 1.00 65.12 88 ARG A O 1
ATOM 717 N N . ARG A 1 89 ? -3.408 6.376 -9.286 1.00 67.38 89 ARG A N 1
ATOM 718 C CA . ARG A 1 89 ? -2.901 5.861 -10.560 1.00 67.38 89 ARG A CA 1
ATOM 719 C C . ARG A 1 89 ? -1.711 4.957 -10.276 1.00 67.38 89 ARG A C 1
ATOM 721 O O . ARG A 1 89 ? -0.784 5.377 -9.587 1.00 67.38 89 ARG A O 1
ATOM 728 N N . ILE A 1 90 ? -1.750 3.748 -10.813 1.00 68.31 90 ILE A N 1
ATOM 729 C CA . ILE A 1 90 ? -0.634 2.811 -10.788 1.00 68.31 90 ILE A CA 1
ATOM 730 C C . ILE A 1 90 ? 0.177 3.068 -12.058 1.00 68.31 90 ILE A C 1
ATOM 732 O O . ILE A 1 90 ? -0.342 2.961 -13.166 1.00 68.31 90 ILE A O 1
ATOM 736 N N . VAL A 1 91 ? 1.419 3.518 -11.905 1.00 66.12 91 VAL A N 1
ATOM 737 C CA . VAL A 1 91 ? 2.339 3.754 -13.023 1.00 66.12 91 VAL A CA 1
ATOM 738 C C . VAL A 1 91 ? 3.720 3.331 -12.572 1.00 66.12 91 VAL A C 1
ATOM 740 O O . VAL A 1 91 ? 4.197 3.813 -11.546 1.00 66.12 91 VAL A O 1
ATOM 743 N N . LEU A 1 92 ? 4.395 2.522 -13.382 1.00 69.19 92 LEU A N 1
ATOM 744 C CA . LEU A 1 92 ? 5.834 2.335 -13.265 1.00 69.19 92 LEU A CA 1
ATOM 745 C C . LEU A 1 92 ? 6.529 3.611 -13.743 1.00 69.19 92 LEU A C 1
ATOM 747 O O . LEU A 1 92 ? 6.912 3.746 -14.904 1.00 69.19 92 LEU A O 1
ATOM 751 N N . LYS A 1 93 ? 6.651 4.608 -12.865 1.00 58.72 93 LYS A N 1
ATOM 752 C CA . LYS A 1 93 ? 7.540 5.730 -13.152 1.00 58.72 93 LYS A CA 1
ATOM 753 C C . LYS A 1 93 ? 8.962 5.245 -12.929 1.00 58.72 93 LYS A C 1
ATOM 755 O O . LYS A 1 93 ? 9.344 4.905 -11.815 1.00 58.72 93 LYS A O 1
ATOM 760 N N . LYS A 1 94 ? 9.753 5.243 -14.000 1.00 53.06 94 LYS A N 1
ATOM 761 C CA . LYS A 1 94 ? 11.208 5.134 -13.930 1.00 53.06 94 LYS A CA 1
ATOM 762 C C . LYS A 1 94 ? 11.692 6.330 -13.101 1.00 53.06 94 LYS A C 1
ATOM 764 O O . LYS A 1 94 ? 11.825 7.429 -13.632 1.00 53.06 94 LYS A O 1
ATOM 769 N N . SER A 1 95 ? 11.850 6.153 -11.789 1.00 46.94 95 SER A N 1
ATOM 770 C CA . SER A 1 95 ? 12.451 7.164 -10.920 1.00 46.94 95 SER A CA 1
ATOM 771 C C . SER A 1 95 ? 13.926 7.223 -11.279 1.00 46.94 95 SER A C 1
ATOM 773 O O . SER A 1 95 ? 14.736 6.469 -10.767 1.00 46.94 95 SER A O 1
ATOM 775 N N . ASN A 1 96 ? 14.199 8.029 -12.292 1.00 37.12 96 ASN A N 1
ATOM 776 C CA . ASN A 1 96 ? 15.423 8.755 -12.547 1.00 37.12 96 ASN A CA 1
ATOM 777 C C . ASN A 1 96 ? 14.982 9.854 -13.511 1.00 37.12 96 ASN A C 1
ATOM 779 O O . ASN A 1 96 ? 15.077 9.702 -14.731 1.00 37.12 96 ASN A O 1
ATOM 783 N N . GLN A 1 97 ? 14.464 10.959 -12.959 1.00 31.64 97 GLN A N 1
ATOM 784 C CA . GLN A 1 97 ? 14.786 12.247 -13.565 1.00 31.64 97 GLN A CA 1
ATOM 785 C C . GLN A 1 97 ? 16.314 12.246 -13.659 1.00 31.64 97 GLN A C 1
ATOM 787 O O . GLN A 1 97 ? 17.010 12.344 -12.654 1.00 31.64 97 GLN A O 1
ATOM 792 N N . LYS A 1 98 ? 16.820 11.934 -14.854 1.00 32.19 98 LYS A N 1
ATOM 793 C CA . LYS A 1 98 ? 18.216 12.153 -15.184 1.00 32.19 98 LYS A CA 1
ATOM 794 C C . LYS A 1 98 ? 18.450 13.652 -15.012 1.00 32.19 98 LYS A C 1
ATOM 796 O O . LYS A 1 98 ? 17.749 14.403 -15.679 1.00 32.19 98 LYS A O 1
ATOM 801 N N . ILE A 1 99 ? 19.416 13.963 -14.145 1.00 37.59 99 ILE A N 1
ATOM 802 C CA . ILE A 1 99 ? 20.429 15.024 -14.268 1.00 37.59 99 ILE A CA 1
ATOM 803 C C . ILE A 1 99 ? 19.865 16.430 -14.472 1.00 37.59 99 ILE A C 1
ATOM 805 O O . ILE A 1 99 ? 19.391 16.729 -15.587 1.00 37.59 99 ILE A O 1
#

Solvent-accessible surface area (backbone atoms only — not comparable to full-atom values): 5993 Å² total; per-residue (Å²): 114,79,36,57,33,42,36,39,36,30,77,86,76,30,35,30,41,74,44,60,58,70,80,56,70,87,50,46,73,66,56,48,37,56,52,54,68,69,54,91,60,59,71,80,54,42,56,52,43,47,57,49,46,72,55,85,6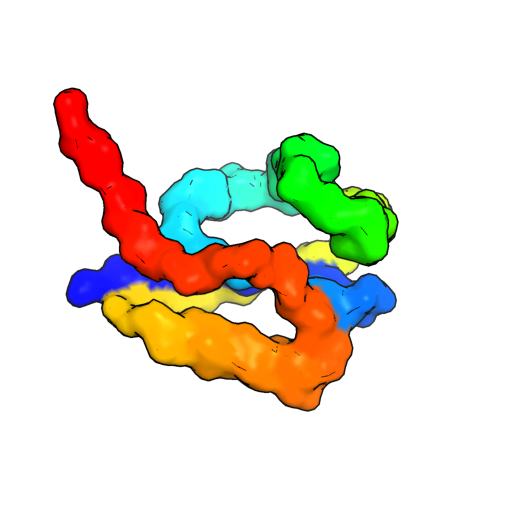5,69,46,78,48,76,50,73,36,69,51,64,62,54,56,50,51,53,50,50,57,38,42,76,71,65,27,47,70,72,61,92,72,92,70,85,68,77,90,61,84,74,128

Organism: Psychromonas ingrahamii (strain DSM 17664 / CCUG 51855 / 37) (NCBI:txid357804)

Foldseek 3Di:
DKFKKKWKAAPVLLAIEIDRDPVCVPQDLLNVLVVLQVDDDDPVLNVSSPVVSPDPRIDIDMDMDDDLVVVVVVVVVSVVVVHHYSDPDRDPDPPDPDD

Sequence (99 aa):
MEYNVWVLQSATTKTCFISTHVSFEGMTIAGFKRDIQTWNRKPDMQEELNAMAAQDDFTFDTGKVSHVDDLHEIADKMRSKSYRVLNRRIVLKKSNQKI

Nearest PDB structures (foldseek):
  8yl4-assembly1_B  TM=3.271E-01  e=8.887E+00  Escherichia coli